Protein AF-A0A2E9ZL38-F1 (afdb_monomer_lite)

Structure (mmCIF, N/CA/C/O backbone):
data_AF-A0A2E9ZL38-F1
#
_entry.id   AF-A0A2E9ZL38-F1
#
loop_
_atom_site.group_PDB
_atom_site.id
_atom_site.type_symbol
_atom_site.label_atom_id
_atom_site.label_alt_id
_atom_site.label_comp_id
_atom_site.label_asym_id
_atom_site.label_entity_id
_atom_site.label_seq_id
_atom_site.pdbx_PDB_ins_code
_atom_site.Cartn_x
_atom_site.Cartn_y
_atom_site.Cartn_z
_atom_site.occupancy
_atom_site.B_iso_or_equiv
_atom_site.auth_seq_id
_atom_site.auth_comp_id
_atom_site.auth_asym_id
_atom_site.auth_atom_id
_atom_site.pdbx_PDB_model_num
ATOM 1 N N . MET A 1 1 ? -19.002 5.962 -5.052 1.00 46.41 1 MET A N 1
ATOM 2 C CA . MET A 1 1 ? -18.681 7.354 -5.436 1.00 46.41 1 MET A CA 1
ATOM 3 C C . MET A 1 1 ? -17.606 7.253 -6.503 1.00 46.41 1 MET A C 1
ATOM 5 O O . MET A 1 1 ? -16.751 6.394 -6.350 1.00 46.41 1 MET A O 1
ATOM 9 N N . ALA A 1 2 ? -17.705 7.973 -7.621 1.00 59.72 2 ALA A N 1
ATOM 10 C CA . ALA A 1 2 ? -16.643 7.929 -8.627 1.00 59.72 2 ALA A CA 1
ATOM 11 C C . ALA A 1 2 ? -15.394 8.601 -8.042 1.00 59.72 2 ALA A C 1
ATOM 13 O O . ALA A 1 2 ? -15.516 9.701 -7.500 1.00 59.72 2 ALA A O 1
ATOM 14 N N . ASN A 1 3 ? -14.244 7.926 -8.118 1.00 60.88 3 ASN A N 1
ATOM 15 C CA . ASN A 1 3 ? -12.964 8.491 -7.699 1.00 60.88 3 ASN A CA 1
ATOM 16 C C . ASN A 1 3 ? -12.713 9.788 -8.467 1.00 60.88 3 ASN A C 1
ATOM 18 O O . ASN A 1 3 ? -13.071 9.905 -9.646 1.00 60.88 3 ASN A O 1
ATOM 22 N N . LYS A 1 4 ? -12.104 10.768 -7.809 1.00 73.12 4 LYS A N 1
ATOM 23 C CA . LYS A 1 4 ? -11.772 12.024 -8.481 1.00 73.12 4 LYS A CA 1
ATOM 24 C C . LYS A 1 4 ? -10.717 11.774 -9.578 1.00 73.12 4 LYS A C 1
ATOM 26 O O . LYS A 1 4 ? -9.971 10.790 -9.501 1.00 73.12 4 LYS A O 1
ATOM 31 N N . PRO A 1 5 ? -10.632 12.619 -10.621 1.00 72.06 5 PRO A N 1
ATOM 32 C CA . PRO A 1 5 ? -9.651 12.444 -11.695 1.00 72.06 5 PRO A CA 1
ATOM 33 C C . PRO A 1 5 ? -8.208 12.303 -11.184 1.00 72.06 5 PRO A C 1
ATOM 35 O O . PRO A 1 5 ? -7.450 11.478 -11.693 1.00 72.06 5 PRO A O 1
ATOM 38 N N . GLU A 1 6 ? -7.849 13.045 -10.135 1.00 78.31 6 GLU A N 1
ATOM 39 C CA . GLU A 1 6 ? -6.550 12.966 -9.467 1.00 78.31 6 GLU A CA 1
ATOM 40 C C . GLU A 1 6 ? -6.298 11.609 -8.785 1.00 78.31 6 GLU A C 1
ATOM 42 O O . GLU A 1 6 ? -5.208 11.055 -8.913 1.00 78.31 6 GLU A O 1
ATOM 47 N N . GLU A 1 7 ? -7.309 11.016 -8.148 1.00 79.44 7 GLU A N 1
ATOM 48 C CA . GLU A 1 7 ? -7.209 9.709 -7.480 1.00 79.44 7 GLU A CA 1
ATOM 49 C C . GLU A 1 7 ? -7.003 8.577 -8.494 1.00 79.44 7 GLU A C 1
ATOM 51 O O . GLU A 1 7 ? -6.303 7.604 -8.216 1.00 79.44 7 GLU A O 1
ATOM 56 N N . THR A 1 8 ? -7.592 8.713 -9.686 1.00 85.44 8 THR A N 1
ATOM 57 C CA . THR A 1 8 ? -7.426 7.749 -10.785 1.00 85.44 8 THR A CA 1
ATOM 58 C C . THR A 1 8 ? -6.019 7.827 -11.382 1.00 85.44 8 THR A C 1
ATOM 60 O O . THR A 1 8 ? -5.422 6.803 -11.708 1.00 85.44 8 THR A O 1
ATOM 63 N N . PHE A 1 9 ? -5.461 9.036 -11.495 1.00 91.12 9 PHE A N 1
ATOM 64 C CA . PHE A 1 9 ? -4.091 9.233 -11.965 1.00 91.12 9 PHE A CA 1
ATOM 65 C C . PHE A 1 9 ? -3.058 8.663 -10.983 1.00 91.12 9 PHE A C 1
ATOM 67 O O . PHE A 1 9 ? -2.130 7.976 -11.406 1.00 91.12 9 PHE A O 1
ATOM 74 N N . VAL A 1 10 ? -3.245 8.888 -9.678 1.00 91.62 10 VAL A N 1
ATOM 75 C CA . VAL A 1 10 ? -2.377 8.329 -8.629 1.00 91.62 10 VAL A CA 1
ATOM 76 C C . VAL A 1 10 ? -2.377 6.799 -8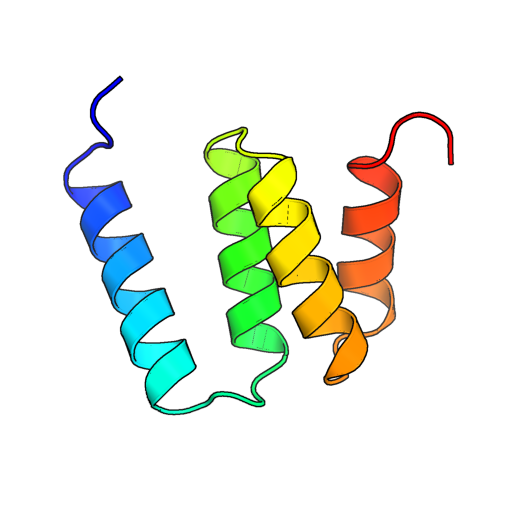.664 1.00 91.62 10 VAL A C 1
ATOM 78 O O . VAL A 1 10 ? -1.306 6.191 -8.667 1.00 91.62 10 VAL A O 1
ATOM 81 N N . LEU A 1 11 ? -3.554 6.176 -8.779 1.00 92.44 11 LEU A N 1
ATOM 82 C CA . LEU A 1 11 ? -3.660 4.721 -8.895 1.00 92.44 11 LEU A CA 1
ATOM 83 C C . LEU A 1 11 ? -2.890 4.190 -10.114 1.00 92.44 11 LEU A C 1
ATOM 85 O O . LEU A 1 11 ? -2.088 3.267 -9.979 1.00 92.44 11 LEU A O 1
ATOM 89 N N . ALA A 1 12 ? -3.063 4.814 -11.283 1.00 94.25 12 ALA A N 1
ATOM 90 C CA . ALA A 1 12 ? -2.367 4.410 -12.505 1.00 94.25 12 ALA A CA 1
ATOM 91 C C . ALA A 1 12 ? -0.833 4.511 -12.376 1.00 94.25 12 ALA A C 1
ATOM 93 O O . ALA A 1 12 ? -0.108 3.658 -12.891 1.00 94.25 12 ALA A O 1
ATOM 94 N N . LEU A 1 13 ? -0.319 5.523 -11.663 1.00 95.12 13 LEU A N 1
ATOM 95 C CA . LEU A 1 13 ? 1.116 5.648 -11.389 1.00 95.12 13 LEU A CA 1
ATOM 96 C C . LEU A 1 13 ? 1.636 4.494 -10.526 1.00 95.12 13 LEU A C 1
ATOM 98 O O . LEU A 1 13 ? 2.692 3.932 -10.826 1.00 95.12 13 LEU A O 1
ATOM 102 N N . PHE A 1 14 ? 0.902 4.113 -9.478 1.00 95.44 14 PHE A N 1
ATOM 103 C CA . PHE A 1 14 ? 1.280 2.969 -8.650 1.00 95.44 14 PHE A CA 1
ATOM 104 C C . PHE A 1 14 ? 1.215 1.651 -9.423 1.00 95.44 14 PHE A C 1
ATOM 106 O O . PHE A 1 14 ? 2.129 0.838 -9.303 1.00 95.44 14 PHE A O 1
ATOM 113 N N . GLU A 1 15 ? 0.200 1.449 -10.264 1.00 95.56 15 GLU A N 1
ATOM 114 C CA . GLU A 1 15 ? 0.079 0.250 -11.101 1.00 95.56 15 GLU A CA 1
ATOM 115 C C . GLU A 1 15 ? 1.263 0.101 -12.067 1.00 95.56 15 GLU A C 1
ATOM 117 O O . GLU A 1 15 ? 1.868 -0.971 -12.145 1.00 95.56 15 GLU A O 1
ATOM 122 N N . ILE A 1 16 ? 1.657 1.181 -12.751 1.00 97.25 16 ILE A N 1
ATOM 123 C CA . ILE A 1 16 ? 2.833 1.182 -13.638 1.00 97.25 16 ILE A CA 1
ATOM 124 C C . ILE A 1 16 ? 4.119 0.912 -12.842 1.00 97.25 16 ILE A C 1
ATOM 126 O O . ILE A 1 16 ? 4.995 0.172 -13.294 1.00 97.25 16 ILE A O 1
ATOM 130 N N . ASN A 1 17 ? 4.241 1.471 -11.639 1.00 96.44 17 ASN A N 1
ATOM 131 C CA . ASN A 1 17 ? 5.391 1.229 -10.774 1.00 96.44 17 ASN A CA 1
ATOM 132 C C . ASN A 1 17 ? 5.469 -0.227 -10.296 1.00 96.44 17 ASN A C 1
ATOM 134 O O . ASN A 1 17 ? 6.556 -0.796 -10.312 1.00 96.44 17 ASN A O 1
ATOM 138 N N . ILE A 1 18 ? 4.345 -0.859 -9.944 1.00 96.06 18 ILE A N 1
ATOM 139 C CA . ILE A 1 18 ? 4.297 -2.287 -9.592 1.00 96.06 18 ILE A CA 1
ATOM 140 C C . ILE A 1 18 ? 4.725 -3.151 -10.781 1.00 96.06 18 ILE A C 1
ATOM 142 O O . ILE A 1 18 ? 5.484 -4.101 -10.602 1.00 96.06 18 ILE A O 1
ATOM 146 N N . GLN A 1 19 ? 4.280 -2.817 -11.996 1.00 97.19 19 GLN A N 1
ATOM 147 C CA . GLN A 1 19 ? 4.673 -3.548 -13.204 1.00 97.19 19 GLN A CA 1
ATOM 148 C C . GLN A 1 19 ? 6.185 -3.473 -13.456 1.00 97.19 19 GLN A C 1
ATOM 150 O O . GLN A 1 19 ? 6.803 -4.483 -13.791 1.00 97.19 19 GLN A O 1
ATOM 155 N N . ASN A 1 20 ? 6.787 -2.296 -13.268 1.00 97.50 20 ASN A N 1
ATOM 156 C CA . ASN A 1 20 ? 8.216 -2.081 -13.508 1.00 97.50 20 ASN A CA 1
ATOM 157 C C . ASN A 1 20 ? 9.109 -2.562 -12.352 1.00 97.50 20 ASN A C 1
ATOM 159 O O . ASN A 1 20 ? 10.243 -2.981 -12.581 1.00 97.50 20 ASN A O 1
ATOM 163 N N . TYR A 1 21 ? 8.607 -2.516 -11.116 1.00 96.00 21 TYR A N 1
ATOM 164 C CA . TYR A 1 21 ? 9.358 -2.803 -9.893 1.00 96.00 21 TYR A CA 1
ATOM 165 C C . TYR A 1 21 ? 8.554 -3.706 -8.939 1.00 96.00 21 TYR A C 1
ATOM 167 O O . TYR A 1 21 ? 8.248 -3.317 -7.808 1.00 96.00 21 TYR A O 1
ATOM 175 N N . PRO A 1 22 ? 8.243 -4.952 -9.336 1.00 95.94 22 PRO A N 1
ATOM 176 C CA . PRO A 1 22 ? 7.304 -5.816 -8.613 1.00 95.94 22 PRO A CA 1
ATOM 177 C C . PRO A 1 22 ? 7.794 -6.283 -7.237 1.00 95.94 22 PRO A C 1
ATOM 179 O O . PRO A 1 22 ? 7.018 -6.891 -6.497 1.00 95.94 22 PRO A O 1
ATOM 182 N N . HIS A 1 23 ? 9.062 -6.036 -6.897 1.00 95.31 23 HIS A N 1
ATOM 183 C CA . HIS A 1 23 ? 9.673 -6.358 -5.604 1.00 95.31 23 HIS A CA 1
ATOM 184 C C . HIS A 1 23 ? 10.006 -5.111 -4.771 1.00 95.31 23 HIS A C 1
ATOM 186 O O . HIS A 1 23 ? 10.671 -5.231 -3.748 1.00 95.31 23 HIS A O 1
ATOM 192 N N . SER A 1 24 ? 9.573 -3.919 -5.196 1.00 94.50 24 SER A N 1
ATOM 193 C CA . SER A 1 24 ? 9.735 -2.709 -4.393 1.00 94.50 24 SER A CA 1
ATOM 194 C C . SER A 1 24 ? 8.674 -2.668 -3.307 1.00 94.50 24 SER A C 1
ATOM 196 O O . SER A 1 24 ? 7.513 -2.347 -3.543 1.00 94.50 24 SER A O 1
ATOM 198 N N . ASP A 1 25 ? 9.115 -2.985 -2.107 1.00 94.06 25 ASP A N 1
ATOM 199 C CA . ASP A 1 25 ? 8.369 -2.907 -0.865 1.00 94.06 25 ASP A CA 1
ATOM 200 C C . ASP A 1 25 ? 7.733 -1.510 -0.656 1.00 94.06 25 ASP A C 1
ATOM 202 O O . ASP A 1 25 ? 6.528 -1.411 -0.423 1.00 94.06 25 ASP A O 1
ATOM 206 N N . ASN A 1 26 ? 8.490 -0.438 -0.917 1.00 94.06 26 ASN A N 1
ATOM 207 C CA . ASN A 1 26 ? 8.031 0.950 -0.843 1.00 94.06 26 ASN A CA 1
ATOM 208 C C . ASN A 1 26 ? 6.810 1.234 -1.738 1.00 94.06 26 ASN A C 1
ATOM 210 O O . ASN A 1 26 ? 5.878 1.911 -1.313 1.00 94.06 26 ASN A O 1
ATOM 214 N N . ILE A 1 27 ? 6.774 0.687 -2.960 1.00 95.31 27 ILE A N 1
ATOM 215 C CA . ILE A 1 27 ? 5.642 0.896 -3.878 1.00 95.31 27 ILE A CA 1
ATOM 216 C C . ILE A 1 27 ? 4.368 0.250 -3.320 1.00 95.31 27 ILE A C 1
ATOM 218 O O . ILE A 1 27 ? 3.298 0.858 -3.374 1.00 95.31 27 ILE A O 1
ATOM 222 N N . TYR A 1 28 ? 4.468 -0.951 -2.744 1.00 96.50 28 TYR A N 1
ATOM 223 C CA . TYR A 1 28 ? 3.321 -1.589 -2.097 1.00 96.50 28 TYR A CA 1
ATOM 224 C C . TYR A 1 28 ? 2.922 -0.883 -0.794 1.00 96.50 28 TYR A C 1
ATOM 226 O O . TYR A 1 28 ? 1.729 -0.792 -0.521 1.00 96.50 28 TYR A O 1
ATOM 234 N N . ASN A 1 29 ? 3.872 -0.334 -0.026 1.00 95.19 29 ASN A N 1
ATOM 235 C CA . ASN A 1 29 ? 3.564 0.470 1.163 1.00 95.19 29 ASN A CA 1
ATOM 236 C C . ASN A 1 29 ? 2.749 1.718 0.780 1.00 95.19 29 ASN A C 1
ATOM 238 O O . ASN A 1 29 ? 1.675 1.938 1.333 1.00 95.19 29 ASN A O 1
ATOM 242 N N . SER A 1 30 ? 3.192 2.470 -0.236 1.00 95.00 30 SER A N 1
ATOM 243 C CA . SER A 1 30 ? 2.465 3.650 -0.728 1.00 95.00 30 SER A CA 1
ATOM 244 C C . SER A 1 30 ? 1.100 3.312 -1.339 1.00 95.00 30 SER A C 1
ATOM 246 O O . SER A 1 30 ? 0.143 4.059 -1.151 1.00 95.00 30 SER A O 1
ATOM 248 N N . MET A 1 31 ? 0.976 2.180 -2.040 1.00 95.88 31 MET A N 1
ATOM 249 C CA . MET A 1 31 ? -0.322 1.704 -2.535 1.00 95.88 31 MET A CA 1
ATOM 250 C C . MET A 1 31 ? -1.259 1.329 -1.374 1.00 95.88 31 MET A C 1
ATOM 252 O O . MET A 1 31 ? -2.462 1.566 -1.441 1.00 95.88 31 MET A O 1
ATOM 256 N N . GLY A 1 32 ? -0.708 0.779 -0.289 1.00 95.44 32 GLY A N 1
ATOM 257 C CA . GLY A 1 32 ? -1.423 0.551 0.963 1.00 95.44 32 GLY A CA 1
ATOM 258 C C . GLY A 1 32 ? -2.000 1.840 1.544 1.00 95.44 32 GLY A C 1
ATOM 259 O O . GLY A 1 32 ? -3.202 1.897 1.795 1.00 95.44 32 GLY A O 1
ATOM 260 N N . ASP A 1 33 ? -1.174 2.881 1.678 1.00 95.06 33 ASP A N 1
ATOM 261 C CA . ASP A 1 33 ? -1.594 4.202 2.171 1.00 95.06 33 ASP A CA 1
ATOM 262 C C . ASP A 1 33 ? -2.688 4.827 1.302 1.00 95.06 33 ASP A C 1
ATOM 264 O O . ASP A 1 33 ? -3.688 5.313 1.827 1.00 95.06 33 ASP A O 1
ATOM 268 N N . TYR A 1 34 ? -2.558 4.731 -0.025 1.00 95.25 34 TYR A N 1
ATOM 269 C CA . TYR A 1 34 ? -3.606 5.163 -0.950 1.00 95.25 34 TYR A CA 1
ATOM 270 C C . TYR A 1 34 ? -4.950 4.502 -0.620 1.00 95.25 34 TYR A C 1
ATOM 272 O O . TYR A 1 34 ? -5.973 5.173 -0.516 1.00 95.25 34 TYR A O 1
ATOM 280 N N . TYR A 1 35 ? -4.973 3.188 -0.390 1.00 95.62 35 TYR A N 1
ATOM 281 C CA . TYR A 1 35 ? -6.220 2.502 -0.051 1.00 95.62 35 TYR A CA 1
ATOM 282 C C 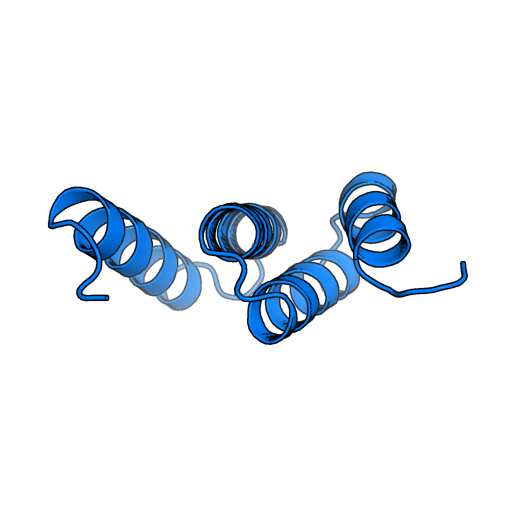. TYR A 1 35 ? -6.722 2.794 1.369 1.00 95.62 35 TYR A C 1
ATOM 284 O O . TYR A 1 35 ? -7.934 2.734 1.591 1.00 95.62 35 TYR A O 1
ATOM 292 N N . VAL A 1 36 ? -5.845 3.175 2.306 1.00 94.00 36 VAL A N 1
ATOM 293 C CA . VAL A 1 36 ? -6.262 3.730 3.606 1.00 94.00 36 VAL A CA 1
ATOM 294 C C . VAL A 1 36 ? -7.027 5.039 3.404 1.00 94.00 36 VAL A C 1
ATOM 296 O O . VAL A 1 36 ? -8.117 5.188 3.956 1.00 94.00 36 VAL A O 1
ATOM 299 N N . GLU A 1 37 ? -6.514 5.954 2.577 1.00 93.00 37 GLU A N 1
ATOM 300 C CA . GLU A 1 37 ? -7.174 7.234 2.271 1.00 93.00 37 GLU A CA 1
ATOM 301 C C . GLU A 1 37 ? -8.528 7.040 1.572 1.00 93.00 37 GLU A C 1
ATOM 303 O O . GLU A 1 37 ? -9.490 7.751 1.867 1.00 93.00 37 GLU A O 1
ATOM 308 N N . GLN A 1 38 ? -8.637 6.016 0.720 1.00 91.69 38 GLN A N 1
ATOM 309 C CA . GLN A 1 38 ? -9.887 5.653 0.043 1.00 91.69 38 GLN A CA 1
ATOM 310 C C . GLN A 1 38 ? -10.863 4.848 0.923 1.00 91.69 38 GLN A C 1
ATOM 312 O O . GLN A 1 38 ? -11.931 4.455 0.447 1.00 91.69 38 GLN A O 1
ATOM 317 N N . ALA A 1 39 ? -10.515 4.585 2.189 1.00 92.62 39 ALA A N 1
ATOM 318 C CA . ALA A 1 39 ? -11.259 3.727 3.114 1.00 92.62 39 ALA A CA 1
ATOM 319 C C . ALA A 1 39 ? -11.516 2.295 2.586 1.00 92.62 39 ALA A C 1
ATOM 321 O O . ALA A 1 39 ? -12.451 1.619 3.024 1.00 92.62 39 ALA A O 1
ATOM 322 N N . ASP A 1 40 ? -10.673 1.806 1.671 1.00 94.50 40 ASP A N 1
ATOM 323 C CA . ASP A 1 40 ? -10.685 0.426 1.179 1.00 94.50 40 ASP A CA 1
ATOM 324 C C . ASP A 1 40 ? -9.722 -0.419 2.022 1.00 94.50 40 ASP A C 1
ATOM 326 O O . ASP A 1 40 ? -8.598 -0.745 1.635 1.00 94.50 40 ASP A O 1
ATOM 330 N N . THR A 1 41 ? -10.171 -0.764 3.230 1.00 94.56 41 THR A N 1
ATOM 331 C CA . THR A 1 41 ? -9.365 -1.510 4.207 1.00 94.56 41 THR A CA 1
ATOM 332 C C . THR A 1 41 ? -8.876 -2.856 3.666 1.00 94.56 41 THR A C 1
ATOM 334 O O . THR A 1 41 ? -7.778 -3.289 4.009 1.00 94.56 41 THR A O 1
ATOM 337 N N . ALA A 1 42 ? -9.661 -3.521 2.812 1.00 95.62 42 ALA A N 1
ATOM 338 C CA . ALA A 1 42 ? -9.289 -4.819 2.258 1.00 95.62 42 ALA A CA 1
ATOM 339 C C . ALA A 1 42 ? -8.048 -4.700 1.366 1.00 95.62 42 ALA A C 1
ATOM 341 O O . ALA A 1 42 ? -7.076 -5.436 1.559 1.00 95.62 42 ALA A O 1
ATOM 342 N N . LYS A 1 43 ? -8.046 -3.730 0.446 1.00 96.38 43 LYS A N 1
ATOM 343 C CA . LYS A 1 43 ? -6.892 -3.488 -0.424 1.00 96.38 43 LYS A CA 1
ATOM 344 C C . LYS A 1 43 ? -5.710 -2.872 0.313 1.00 96.38 43 LYS A C 1
ATOM 346 O O . LYS A 1 43 ? -4.569 -3.222 0.019 1.00 96.38 43 LYS A O 1
ATOM 351 N N . ALA A 1 44 ? -5.959 -2.018 1.306 1.00 96.69 44 ALA A N 1
ATOM 352 C CA . ALA A 1 44 ? -4.895 -1.507 2.166 1.00 96.69 44 ALA A CA 1
ATOM 353 C C . ALA A 1 44 ? -4.131 -2.663 2.836 1.00 96.69 44 ALA A C 1
ATOM 355 O O . ALA A 1 44 ? -2.905 -2.731 2.754 1.00 96.69 44 ALA A O 1
ATOM 356 N N . ILE A 1 45 ? -4.855 -3.629 3.417 1.00 96.12 45 ILE A N 1
ATOM 357 C CA . ILE A 1 45 ? -4.257 -4.819 4.036 1.00 96.12 45 ILE A CA 1
ATOM 358 C C . ILE A 1 45 ? -3.504 -5.671 3.008 1.00 96.12 45 ILE A C 1
ATOM 360 O O . ILE A 1 45 ? -2.400 -6.129 3.308 1.00 96.12 45 ILE A O 1
ATOM 364 N N . GLU A 1 46 ? -4.062 -5.889 1.814 1.00 96.75 46 GLU A N 1
ATOM 365 C CA . GLU A 1 46 ? -3.406 -6.653 0.742 1.00 96.75 46 GLU A CA 1
ATOM 366 C C . GLU A 1 46 ? -2.027 -6.071 0.398 1.00 96.75 46 GLU A C 1
ATOM 368 O O . GLU A 1 46 ? -1.013 -6.778 0.442 1.00 96.75 46 GLU A O 1
ATOM 373 N N . HIS A 1 47 ? -1.972 -4.770 0.111 1.00 97.25 47 HIS A N 1
ATOM 374 C CA . HIS A 1 47 ? -0.740 -4.117 -0.316 1.00 97.25 47 HIS A CA 1
ATOM 375 C C . HIS A 1 47 ? 0.269 -3.960 0.829 1.00 97.25 47 HIS A C 1
ATOM 377 O O . HIS A 1 47 ? 1.445 -4.268 0.636 1.00 97.25 47 HIS A O 1
ATOM 383 N N . LEU A 1 48 ? -0.166 -3.608 2.043 1.00 96.12 48 LEU A N 1
ATOM 384 C CA . LEU A 1 48 ? 0.731 -3.542 3.205 1.00 96.12 48 LEU A CA 1
ATOM 385 C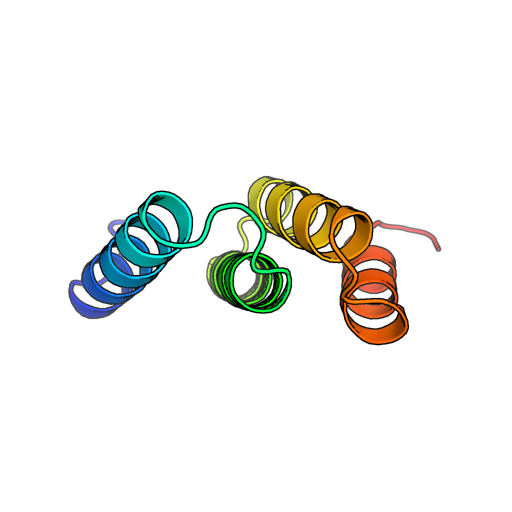 C . LEU A 1 48 ? 1.301 -4.919 3.581 1.00 96.12 48 LEU A C 1
ATOM 387 O O . LEU A 1 48 ? 2.473 -5.027 3.936 1.00 96.12 48 LEU A O 1
ATOM 391 N N . THR A 1 49 ? 0.518 -5.994 3.433 1.00 95.31 49 THR A N 1
ATOM 392 C CA . THR A 1 49 ? 1.009 -7.371 3.637 1.00 95.31 49 THR A CA 1
ATOM 393 C C . THR A 1 49 ? 2.076 -7.734 2.605 1.00 95.31 49 THR A C 1
ATOM 395 O O . THR A 1 49 ? 3.080 -8.371 2.933 1.00 95.31 49 THR A O 1
ATOM 398 N N . LYS A 1 50 ? 1.893 -7.307 1.350 1.00 95.50 50 LYS A N 1
ATOM 399 C CA . LYS A 1 50 ? 2.888 -7.503 0.294 1.00 95.50 50 LYS A CA 1
ATOM 400 C C . LYS A 1 50 ? 4.172 -6.712 0.562 1.00 95.50 50 LYS A C 1
ATOM 402 O O . LYS A 1 50 ? 5.249 -7.279 0.391 1.00 95.50 50 LYS A O 1
ATOM 407 N N . ALA A 1 51 ? 4.064 -5.457 1.005 1.00 95.44 51 ALA A N 1
ATOM 408 C CA . ALA A 1 51 ? 5.203 -4.618 1.388 1.00 95.44 51 ALA A CA 1
ATOM 409 C C . ALA A 1 51 ? 6.022 -5.256 2.520 1.00 95.44 51 ALA A C 1
ATOM 411 O O . ALA A 1 51 ? 7.238 -5.420 2.397 1.00 95.44 51 ALA A O 1
ATOM 412 N N . LEU A 1 52 ? 5.333 -5.732 3.563 1.00 93.56 52 LEU A N 1
ATOM 413 C CA . LEU A 1 52 ? 5.946 -6.434 4.690 1.00 93.56 52 LEU A CA 1
ATOM 414 C C . LEU A 1 52 ? 6.720 -7.682 4.244 1.00 93.56 52 LEU A C 1
ATOM 416 O O . LEU A 1 52 ? 7.847 -7.908 4.678 1.00 93.56 52 LEU A O 1
ATOM 420 N N . GLY A 1 53 ? 6.148 -8.473 3.330 1.00 93.94 53 GLY A N 1
ATOM 421 C CA . GLY A 1 53 ? 6.809 -9.659 2.780 1.00 93.94 53 GLY A CA 1
ATOM 422 C C . GLY A 1 53 ? 8.028 -9.368 1.893 1.00 93.94 53 GLY A C 1
ATOM 423 O O . GLY A 1 53 ? 8.813 -10.282 1.640 1.00 93.94 53 GLY A O 1
ATOM 424 N N . LEU A 1 54 ? 8.191 -8.132 1.409 1.00 92.94 54 LEU A N 1
ATOM 425 C CA . LEU A 1 54 ? 9.288 -7.720 0.525 1.00 92.94 54 LEU A CA 1
ATOM 426 C C . LEU A 1 54 ? 10.428 -6.990 1.247 1.00 92.94 54 LEU A C 1
ATOM 428 O O . LEU A 1 54 ? 11.517 -6.898 0.684 1.00 92.94 54 LEU A O 1
ATOM 432 N N . GLY A 1 55 ? 10.214 -6.514 2.475 1.00 85.12 55 GLY A N 1
ATOM 433 C CA . GLY A 1 55 ? 11.281 -5.927 3.290 1.00 85.12 55 GLY A CA 1
ATOM 434 C C . GLY A 1 55 ? 10.923 -4.643 4.031 1.00 85.12 55 GLY A C 1
ATOM 435 O O . GLY A 1 55 ? 11.710 -4.233 4.887 1.00 85.12 55 GLY A O 1
ATOM 436 N N . THR A 1 56 ? 9.750 -4.040 3.786 1.00 69.25 56 THR A N 1
ATOM 437 C CA . THR A 1 56 ? 9.293 -2.894 4.586 1.00 69.25 56 THR A CA 1
ATOM 438 C C . THR A 1 56 ? 8.862 -3.429 5.943 1.00 69.25 56 THR A C 1
ATOM 440 O O . THR A 1 56 ? 7.753 -3.922 6.104 1.00 69.25 56 THR A O 1
ATOM 443 N N . GLY A 1 57 ? 9.789 -3.433 6.901 1.00 73.00 57 GLY A N 1
ATOM 444 C CA . GLY A 1 57 ? 9.576 -4.007 8.227 1.00 73.00 57 GLY A CA 1
ATOM 445 C C . GLY A 1 57 ? 8.606 -3.183 9.097 1.00 73.00 57 GLY A C 1
ATOM 446 O O . GLY A 1 57 ? 7.411 -3.163 8.818 1.00 73.00 57 GLY A O 1
ATOM 447 N N . PRO A 1 58 ? 9.061 -2.525 10.180 1.00 77.94 58 PRO A N 1
ATOM 448 C CA . PRO A 1 58 ? 8.182 -2.050 11.261 1.00 77.94 58 PRO A CA 1
ATOM 449 C C . PRO A 1 58 ? 7.000 -1.154 10.849 1.00 77.94 58 PRO A C 1
ATOM 451 O O . PRO A 1 58 ? 5.939 -1.253 11.453 1.00 77.94 58 PRO A O 1
ATOM 454 N N . GLU A 1 59 ? 7.154 -0.319 9.816 1.00 83.06 59 GLU A N 1
ATOM 455 C CA . GLU A 1 59 ? 6.121 0.637 9.387 1.00 83.06 59 GLU A CA 1
ATOM 456 C C . GLU A 1 59 ? 4.882 -0.053 8.793 1.00 83.06 59 GLU A C 1
ATOM 458 O O . GLU A 1 59 ? 3.754 0.228 9.197 1.00 83.06 59 GLU A O 1
ATOM 463 N N . SER A 1 60 ? 5.063 -0.986 7.852 1.00 86.25 60 SER A N 1
ATOM 464 C CA . SER A 1 60 ? 3.929 -1.705 7.259 1.00 86.25 60 SER A CA 1
ATOM 465 C C . SER A 1 60 ? 3.244 -2.610 8.285 1.00 86.25 60 SER A C 1
ATOM 467 O O . SER A 1 60 ? 2.028 -2.786 8.221 1.00 86.25 60 SER A O 1
ATOM 469 N N . GLN A 1 61 ? 3.993 -3.137 9.261 1.00 88.62 61 GLN A N 1
ATOM 470 C CA . GLN A 1 61 ? 3.424 -3.886 10.381 1.00 88.62 61 GLN A CA 1
ATOM 471 C C . GLN A 1 61 ? 2.551 -2.994 11.278 1.00 88.62 61 GLN A C 1
ATOM 473 O O . GLN A 1 61 ? 1.406 -3.351 11.535 1.00 88.62 61 GLN A O 1
ATOM 478 N N . GLU A 1 62 ? 3.035 -1.816 11.680 1.00 90.31 62 GLU A N 1
ATOM 479 C CA . GLU A 1 62 ? 2.262 -0.859 12.485 1.00 90.31 62 GLU A CA 1
ATOM 480 C C . GLU A 1 62 ? 0.949 -0.463 11.789 1.00 90.31 62 GLU A C 1
ATOM 482 O O . GLU A 1 62 ? -0.124 -0.466 12.396 1.00 90.31 62 GLU A O 1
ATOM 487 N N . LYS A 1 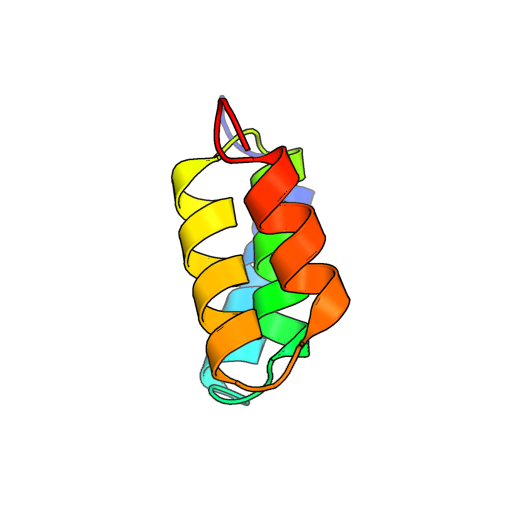63 ? 1.003 -0.183 10.482 1.00 89.75 63 LYS A N 1
ATOM 488 C CA . LYS A 1 63 ? -0.196 0.126 9.691 1.00 89.75 63 LYS A CA 1
ATOM 489 C C . LYS A 1 63 ? -1.178 -1.047 9.655 1.00 89.75 63 LYS A C 1
ATOM 491 O O . LYS A 1 63 ? -2.380 -0.837 9.801 1.00 89.75 63 LYS A O 1
ATOM 496 N N . LEU A 1 64 ? -0.693 -2.280 9.493 1.00 91.94 64 LEU A N 1
ATOM 497 C CA . LEU A 1 64 ? -1.544 -3.474 9.529 1.00 91.94 64 LEU A CA 1
ATOM 498 C C . LEU A 1 64 ? -2.215 -3.666 10.892 1.00 91.94 64 LEU A C 1
ATOM 500 O O . LEU A 1 64 ? -3.391 -4.031 10.928 1.00 91.94 64 LEU A O 1
ATOM 504 N N . ASP A 1 65 ? -1.498 -3.409 11.982 1.00 91.25 65 ASP A N 1
ATOM 505 C CA . ASP A 1 65 ? -2.021 -3.549 13.344 1.00 91.25 65 ASP A CA 1
ATOM 506 C C . ASP A 1 65 ? -3.119 -2.516 13.635 1.00 91.25 65 ASP A C 1
ATOM 508 O O . ASP A 1 65 ? -4.096 -2.836 14.310 1.00 91.25 65 ASP A O 1
ATOM 512 N N . ASN A 1 66 ? -3.010 -1.315 13.055 1.00 90.75 66 ASN A N 1
ATOM 513 C CA . ASN A 1 66 ? -4.033 -0.267 13.133 1.00 90.75 66 ASN A CA 1
ATOM 514 C C . ASN A 1 66 ? -5.276 -0.558 12.271 1.00 90.75 66 ASN A C 1
ATOM 516 O O . ASN A 1 66 ? -6.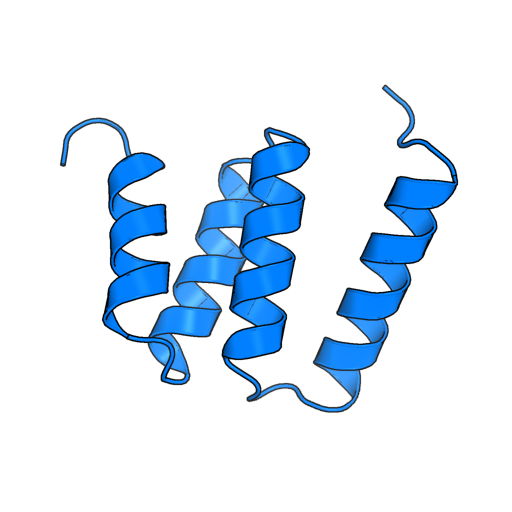371 -0.092 12.584 1.00 90.75 66 ASN A O 1
ATOM 520 N N . LEU A 1 67 ? -5.122 -1.308 11.174 1.00 90.00 67 LEU A N 1
ATOM 521 C CA . LEU A 1 67 ? -6.221 -1.649 10.261 1.00 90.00 67 LEU A CA 1
ATOM 522 C C . LEU A 1 67 ? -6.998 -2.898 10.689 1.00 90.00 67 LEU A C 1
ATOM 524 O O . LEU A 1 67 ? -8.149 -3.077 10.284 1.00 90.00 67 LEU A O 1
ATOM 528 N N . LYS A 1 68 ? -6.384 -3.781 11.482 1.00 83.44 68 LYS A N 1
ATOM 529 C CA . LYS A 1 68 ? -7.025 -5.001 11.976 1.00 83.44 68 LYS A CA 1
ATOM 530 C C . LYS A 1 68 ? -7.719 -4.711 13.311 1.00 83.44 68 LYS A C 1
ATOM 532 O O . LYS A 1 68 ? -7.067 -4.280 14.258 1.00 83.44 68 LYS A O 1
ATOM 537 N N . PRO A 1 69 ? -9.036 -4.943 13.433 1.00 68.38 69 PRO A N 1
ATOM 538 C CA . PRO A 1 69 ? -9.720 -4.731 14.701 1.00 68.38 69 PRO A CA 1
ATOM 539 C C . PRO A 1 69 ? -9.215 -5.726 15.760 1.00 68.38 69 PRO A C 1
ATOM 541 O O . PRO A 1 69 ? -9.403 -6.932 15.607 1.00 68.38 69 PRO A O 1
ATOM 544 N N . GLY A 1 70 ? -8.632 -5.207 16.848 1.00 62.44 70 GLY A N 1
ATOM 545 C CA . GLY A 1 70 ? -8.343 -5.962 18.076 1.00 62.44 70 GLY A CA 1
ATOM 546 C C . GLY A 1 70 ? -6.918 -6.497 18.260 1.00 62.44 70 GLY A C 1
ATOM 547 O 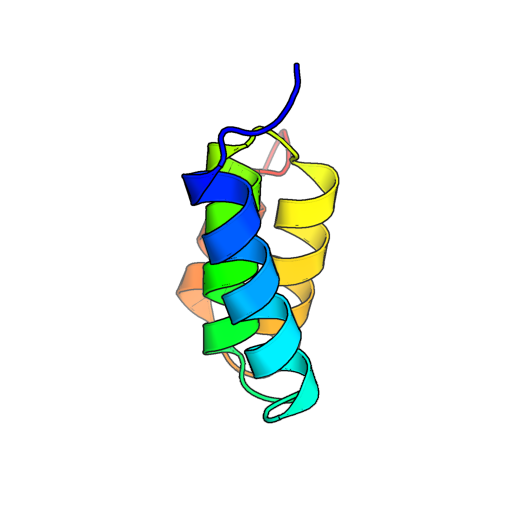O . GLY A 1 70 ? -6.779 -7.561 18.861 1.00 62.44 70 GLY A O 1
ATOM 548 N N . SER A 1 71 ? -5.898 -5.795 17.759 1.00 49.66 71 SER A N 1
ATOM 549 C CA . SER A 1 71 ? -4.478 -6.057 18.064 1.00 49.66 71 SER A CA 1
ATOM 550 C C . SER A 1 71 ? -4.152 -5.913 19.556 1.00 49.66 71 SER A C 1
ATOM 552 O O . SER A 1 71 ? -4.647 -4.941 20.175 1.00 49.66 71 SER A O 1
#

Secondary structure (DSSP, 8-state):
-PPPHHHHHHHHHHHHHHHH-TT-HHHHHHHHHHHHHTT-HHHHHHHHHHHHHHT--HHHHHHHHHHSTT-

Foldseek 3Di:
DDDDPVLVVVVVVLVVCCVVCVLQLVSLQVQLVSCVVVVVLVSNLVSLVSSCVSDPPDPSVVVNVVSDPDD

Sequence (71 aa):
MANKPEETFVLALFEINIQNYPHSDNIYNSMGDYYVEQADTAKAIEHLTKALGLGTGPESQEKLDNLKPGS

pLDDT: mean 88.7, std 11.59, range [46.41, 97.5]

Radius of gyration: 12.11 Å; chains: 1; bounding box: 30×23×32 Å